Protein AF-A0AB37YLZ2-F1 (afdb_monomer)

Mean predicted aligned error: 8.14 Å

Sequence (79 aa):
MIIDFILDLYIFVMSILFIWLGFKIDTESYKENRMFMSLFSFTGVFPFLLTISYYLFRIFMIGLGAIFLYLLFTGGFEY

Foldseek 3Di:
DVVVVVVLVVLLVQLVVLLVVLVVLVPPVVVVLVVVCVVVVDDDPVSVVVVVVSNVSSCVSNVVSVVSVVCSVVVVVVD

pLDDT: mean 79.72, std 12.26, range [53.31, 93.69]

Solvent-accessible surface area (backbone atoms only — not comparable to full-atom values): 4307 Å² total; per-residue (Å²): 107,74,66,56,52,51,50,50,53,48,51,49,53,50,18,52,49,31,32,48,49,26,56,49,49,61,64,54,50,53,57,50,45,52,56,49,47,64,75,56,68,79,83,65,73,55,68,58,54,51,54,51,50,50,55,52,50,29,53,47,31,32,49,50,14,51,49,47,46,51,31,64,77,69,53,67,76,79,121

Secondary structure (DSSP, 8-state):
-HHHHHHHHHHHHHHHHHHHHHHHHHHHHHHHHHHHHHHTTTS-SHHHHHHHHHHHHHHHHHHHHHHHHH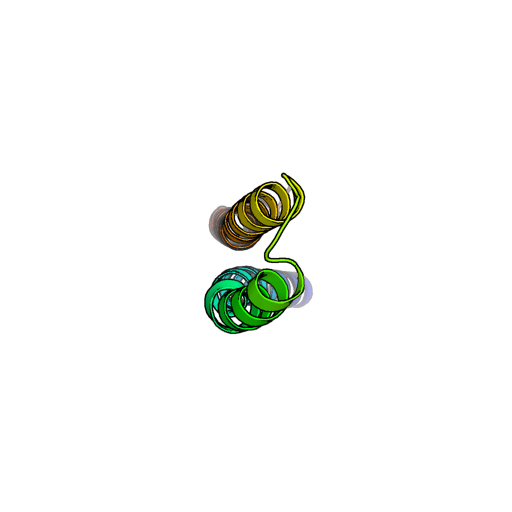HHHHTTT--

Organism: NCBI:txid1890302

Nearest PDB structures (foldseek):
  6grj-assembly1_D  TM=7.275E-01  e=5.706E+00  Aeromonas hydrophila
  7a0g-assembly1_JJJ  TM=4.699E-01  e=6.077E+00  Serratia marcescens

Radius of gyration: 17.6 Å; Cα contacts (8 Å, |Δi|>4): 44; chains: 1; bounding box: 40×14×49 Å

Structure (mmCIF, N/CA/C/O backbone):
data_AF-A0AB37YLZ2-F1
#
_ent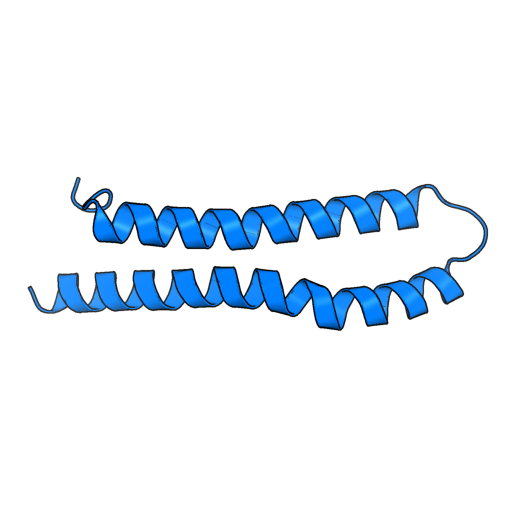ry.id   AF-A0AB37YLZ2-F1
#
loop_
_atom_site.group_PDB
_atom_site.id
_atom_site.type_symbol
_atom_site.label_atom_id
_atom_site.label_alt_id
_atom_site.label_comp_id
_atom_site.label_asym_id
_atom_site.label_entity_id
_atom_site.label_seq_id
_atom_site.pdbx_PDB_ins_code
_atom_site.Cartn_x
_atom_site.Cartn_y
_atom_site.Cartn_z
_atom_site.occupancy
_atom_site.B_iso_or_equiv
_atom_site.auth_seq_id
_atom_site.auth_comp_id
_atom_site.auth_asym_id
_atom_site.auth_atom_id
_atom_site.pdbx_PDB_model_num
ATOM 1 N N . MET A 1 1 ? 15.929 7.590 -21.785 1.00 70.00 1 MET A N 1
ATOM 2 C CA . MET A 1 1 ? 16.487 6.268 -21.423 1.00 70.00 1 MET A CA 1
ATOM 3 C C . MET A 1 1 ? 16.883 6.184 -19.949 1.00 70.00 1 MET A C 1
ATOM 5 O O . MET A 1 1 ? 16.243 5.440 -19.230 1.00 70.00 1 MET A O 1
ATOM 9 N N . ILE A 1 2 ? 17.889 6.932 -19.459 1.00 83.38 2 ILE A N 1
ATOM 10 C CA . ILE A 1 2 ? 18.257 6.893 -18.020 1.00 83.38 2 ILE A CA 1
A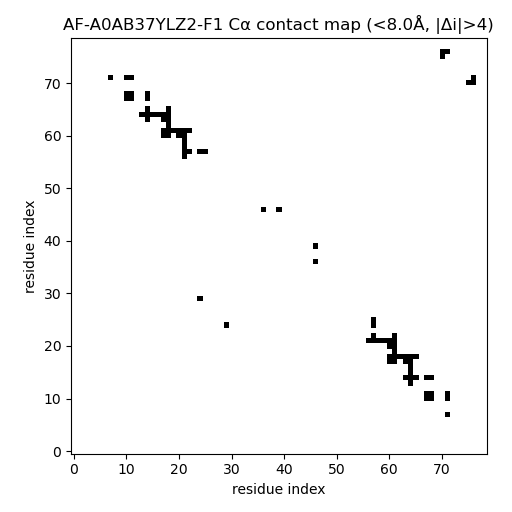TOM 11 C C . ILE A 1 2 ? 17.165 7.512 -17.133 1.00 83.38 2 ILE A C 1
ATOM 13 O O . ILE A 1 2 ? 16.863 6.976 -16.075 1.00 83.38 2 ILE A O 1
ATOM 17 N N . ILE A 1 3 ? 16.568 8.627 -17.566 1.00 83.31 3 ILE A N 1
ATOM 18 C CA . ILE A 1 3 ? 15.506 9.319 -16.818 1.00 83.31 3 ILE A CA 1
ATOM 19 C C . ILE A 1 3 ? 14.254 8.439 -16.717 1.00 83.31 3 ILE A C 1
ATOM 21 O O . ILE A 1 3 ? 13.745 8.263 -15.618 1.00 83.31 3 ILE A O 1
ATOM 25 N N . ASP A 1 4 ? 13.831 7.833 -17.828 1.00 83.69 4 ASP A N 1
ATOM 26 C CA . ASP A 1 4 ? 12.671 6.928 -17.876 1.00 83.69 4 ASP A CA 1
ATOM 27 C C . ASP A 1 4 ? 12.876 5.722 -16.949 1.00 83.69 4 ASP A C 1
ATOM 29 O O . ASP A 1 4 ? 12.048 5.453 -16.089 1.00 83.69 4 ASP A O 1
ATOM 33 N N . PHE A 1 5 ? 14.061 5.101 -16.996 1.00 85.50 5 PHE A N 1
ATOM 34 C CA . PHE A 1 5 ? 14.419 4.008 -16.089 1.00 85.50 5 PHE A CA 1
ATOM 35 C C . PHE A 1 5 ? 14.373 4.408 -14.603 1.00 85.50 5 PHE A C 1
ATOM 37 O O . PHE A 1 5 ? 13.930 3.631 -13.759 1.00 85.50 5 PHE A O 1
ATOM 44 N N . ILE A 1 6 ? 14.833 5.616 -14.255 1.00 89.25 6 ILE A N 1
ATOM 45 C CA . ILE A 1 6 ? 14.770 6.123 -12.874 1.00 89.25 6 ILE A CA 1
ATOM 46 C C . ILE A 1 6 ? 13.315 6.349 -12.446 1.00 89.25 6 ILE A C 1
ATOM 48 O O . ILE A 1 6 ? 12.967 6.084 -11.294 1.00 89.25 6 ILE A O 1
ATOM 52 N N . LEU A 1 7 ? 12.474 6.829 -13.360 1.00 88.25 7 LEU A N 1
ATOM 53 C CA . LEU A 1 7 ? 11.060 7.095 -13.117 1.00 88.25 7 LEU A CA 1
ATOM 54 C C . LEU A 1 7 ? 10.292 5.782 -12.901 1.00 88.25 7 LEU A C 1
ATOM 56 O O . LEU A 1 7 ? 9.565 5.658 -11.916 1.00 88.25 7 LEU A O 1
ATOM 60 N N . ASP A 1 8 ? 10.558 4.767 -13.722 1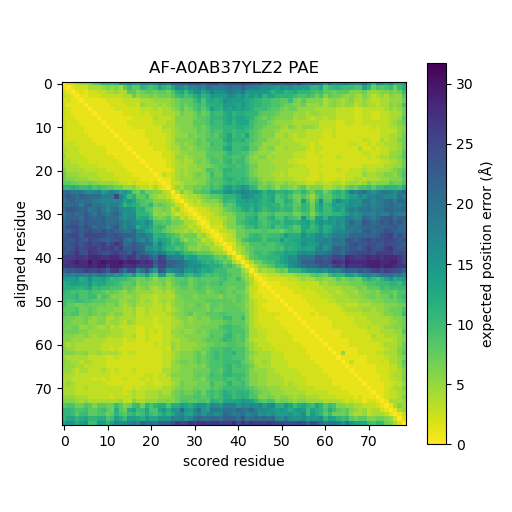.00 88.12 8 ASP A N 1
ATOM 61 C CA . ASP A 1 8 ? 10.007 3.420 -13.558 1.00 88.12 8 ASP A CA 1
ATOM 62 C C . ASP A 1 8 ? 10.451 2.786 -12.238 1.00 88.12 8 ASP A C 1
ATOM 64 O O . ASP A 1 8 ? 9.636 2.255 -11.480 1.00 88.12 8 ASP A O 1
ATOM 68 N N . LEU A 1 9 ? 11.741 2.891 -11.902 1.00 91.00 9 LEU A N 1
ATOM 69 C CA . LEU A 1 9 ? 12.261 2.395 -10.630 1.00 91.00 9 LEU A CA 1
ATOM 70 C C . LEU A 1 9 ? 11.581 3.090 -9.442 1.00 91.00 9 LEU A C 1
ATOM 72 O O . LEU A 1 9 ? 11.235 2.438 -8.455 1.00 91.00 9 LEU A O 1
ATOM 76 N N . TYR A 1 10 ? 11.358 4.400 -9.537 1.00 91.25 10 TYR A N 1
ATOM 77 C CA . TYR A 1 10 ? 10.643 5.159 -8.518 1.00 91.25 10 TYR A CA 1
ATOM 78 C C . TYR A 1 10 ? 9.192 4.685 -8.371 1.00 91.25 10 TYR A C 1
ATOM 80 O O . TYR A 1 10 ? 8.767 4.381 -7.255 1.00 91.25 10 TYR A O 1
ATOM 88 N N . ILE A 1 11 ? 8.446 4.559 -9.473 1.00 90.06 11 ILE A N 1
ATOM 89 C CA . ILE A 1 11 ? 7.057 4.073 -9.457 1.00 90.06 11 ILE A CA 1
ATOM 90 C C . ILE A 1 11 ? 6.997 2.661 -8.870 1.00 90.06 11 ILE A C 1
ATOM 92 O O . ILE A 1 11 ? 6.137 2.374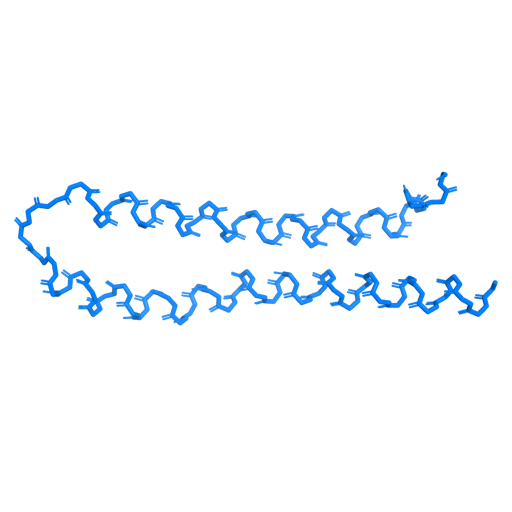 -8.035 1.00 90.06 11 ILE A O 1
ATOM 96 N N . PHE A 1 12 ? 7.932 1.789 -9.240 1.00 92.62 12 PHE A N 1
ATOM 97 C CA . PHE A 1 12 ? 8.020 0.432 -8.716 1.00 92.62 12 PHE A CA 1
ATOM 98 C C . PHE A 1 12 ? 8.221 0.415 -7.195 1.00 92.62 12 PHE A C 1
ATOM 100 O O . PHE A 1 12 ? 7.462 -0.236 -6.471 1.00 92.62 12 PHE A O 1
ATOM 107 N N . VAL A 1 13 ? 9.191 1.184 -6.688 1.00 93.69 13 VAL A N 1
ATOM 108 C CA . VAL A 1 13 ? 9.452 1.296 -5.244 1.00 93.69 13 VAL A CA 1
ATOM 109 C C . VAL A 1 13 ? 8.237 1.867 -4.514 1.00 93.69 13 VAL A C 1
ATOM 111 O O . VAL A 1 13 ? 7.824 1.314 -3.495 1.00 93.69 13 VAL A O 1
ATOM 114 N N . MET A 1 14 ? 7.616 2.922 -5.046 1.00 91.44 14 MET A N 1
ATOM 115 C CA . MET A 1 14 ? 6.416 3.519 -4.453 1.00 91.44 14 MET A CA 1
ATOM 116 C C . MET A 1 14 ? 5.259 2.521 -4.403 1.00 91.44 14 MET A C 1
ATOM 118 O O . MET A 1 14 ? 4.584 2.413 -3.383 1.00 91.44 14 MET A O 1
ATOM 122 N N . SER A 1 15 ? 5.065 1.729 -5.455 1.00 92.06 15 SER A N 1
ATOM 123 C CA . SER A 1 15 ? 4.016 0.709 -5.511 1.00 92.06 15 SER A CA 1
ATOM 124 C C . SER A 1 15 ? 4.194 -0.365 -4.438 1.00 92.06 15 SER A C 1
ATOM 126 O O . SER A 1 15 ? 3.243 -0.716 -3.737 1.00 92.06 15 SER A O 1
ATOM 128 N N . ILE A 1 16 ? 5.428 -0.846 -4.253 1.00 93.25 16 ILE A N 1
ATOM 129 C CA . ILE A 1 16 ? 5.764 -1.795 -3.185 1.00 93.25 16 ILE A CA 1
ATOM 130 C C . ILE A 1 16 ? 5.536 -1.161 -1.811 1.00 93.25 16 ILE A C 1
ATOM 132 O O . ILE A 1 16 ? 4.981 -1.814 -0.929 1.00 93.25 16 ILE A O 1
ATOM 136 N N . LEU A 1 17 ? 5.911 0.109 -1.626 1.00 92.06 17 LEU A N 1
ATOM 137 C CA . LEU A 1 17 ? 5.673 0.832 -0.376 1.00 92.06 17 LEU A CA 1
ATOM 138 C C . LEU A 1 17 ? 4.179 0.963 -0.065 1.00 92.06 17 LEU A C 1
ATOM 140 O O . LEU A 1 17 ? 3.795 0.750 1.081 1.00 92.06 17 LEU A O 1
ATOM 144 N N . PHE A 1 18 ? 3.329 1.249 -1.054 1.00 91.00 18 PHE A N 1
ATOM 145 C CA . PHE A 1 18 ? 1.874 1.303 -0.873 1.00 91.00 18 PHE A CA 1
ATOM 146 C C . PHE A 1 18 ? 1.296 -0.043 -0.428 1.00 91.00 18 PHE A C 1
ATOM 148 O O . PHE A 1 18 ? 0.526 -0.100 0.535 1.00 91.00 18 PHE A O 1
ATOM 155 N N . ILE A 1 19 ? 1.719 -1.133 -1.070 1.00 90.56 19 ILE A N 1
ATOM 156 C CA . ILE A 1 19 ? 1.312 -2.491 -0.695 1.00 90.56 19 ILE A CA 1
ATOM 157 C C . ILE A 1 19 ? 1.786 -2.810 0.726 1.00 90.56 19 ILE A C 1
ATOM 159 O O . ILE A 1 19 ? 0.999 -3.258 1.563 1.00 90.56 19 ILE A O 1
ATOM 163 N N . TRP A 1 20 ? 3.057 -2.539 1.026 1.00 89.56 20 TRP A N 1
ATOM 164 C CA . TRP A 1 20 ? 3.645 -2.787 2.338 1.00 89.56 20 TRP A CA 1
ATOM 165 C C . TRP A 1 20 ? 2.966 -1.975 3.442 1.00 89.56 20 TRP A C 1
ATOM 167 O O . TRP A 1 20 ? 2.658 -2.530 4.493 1.00 89.56 20 TRP A O 1
ATOM 177 N N . LEU A 1 21 ? 2.658 -0.698 3.201 1.00 87.38 21 LEU A N 1
ATOM 178 C CA . LEU A 1 21 ? 1.885 0.136 4.122 1.00 87.38 21 LEU A CA 1
ATOM 179 C C . LEU A 1 21 ? 0.490 -0.444 4.359 1.00 87.38 21 LEU A C 1
ATOM 181 O O . LEU A 1 21 ? 0.072 -0.556 5.509 1.00 87.38 21 LEU A O 1
ATOM 185 N N . GLY A 1 22 ? -0.198 -0.883 3.302 1.00 86.31 22 GLY A N 1
ATOM 186 C CA . GLY A 1 22 ? -1.483 -1.569 3.421 1.00 86.31 22 GLY A CA 1
ATOM 187 C C . GLY A 1 22 ? -1.419 -2.817 4.312 1.00 86.31 22 GLY A C 1
ATOM 188 O O . GLY A 1 22 ? -2.316 -3.040 5.124 1.00 86.31 22 GLY A O 1
ATOM 189 N N . PHE A 1 23 ? -0.341 -3.603 4.228 1.00 84.38 23 PHE A N 1
ATOM 190 C CA . PHE A 1 23 ? -0.109 -4.738 5.131 1.00 84.38 23 PHE A CA 1
ATOM 191 C C . PHE A 1 23 ? 0.283 -4.315 6.551 1.00 84.38 23 PHE A C 1
ATOM 193 O O . PHE A 1 23 ? -0.189 -4.904 7.523 1.00 84.38 23 PHE A O 1
ATOM 200 N N . LYS A 1 24 ? 1.123 -3.287 6.697 1.00 83.44 24 LYS A N 1
ATOM 201 C CA . LYS A 1 24 ? 1.604 -2.806 7.996 1.00 83.44 24 LYS A CA 1
ATOM 202 C C . LYS A 1 24 ? 0.462 -2.263 8.862 1.00 83.44 24 LYS A C 1
ATOM 204 O O . LYS A 1 24 ? 0.413 -2.556 10.058 1.00 83.44 24 LYS A O 1
ATOM 209 N N . ILE A 1 25 ? -0.493 -1.564 8.245 1.00 77.00 25 ILE A N 1
ATOM 210 C CA . ILE A 1 25 ? -1.694 -1.020 8.902 1.00 77.00 25 ILE A CA 1
ATOM 211 C C . ILE A 1 25 ? -2.515 -2.116 9.603 1.00 77.00 25 ILE A C 1
ATOM 213 O O . ILE A 1 25 ? -3.082 -1.867 10.663 1.00 77.00 25 ILE A O 1
ATOM 217 N N . ASP A 1 26 ? -2.526 -3.349 9.087 1.00 66.94 26 ASP A N 1
ATOM 218 C CA . ASP A 1 26 ? -3.231 -4.478 9.715 1.00 66.94 26 ASP A CA 1
ATOM 219 C C . ASP A 1 26 ? -2.685 -4.810 11.115 1.00 66.94 26 ASP A C 1
ATOM 221 O O . ASP A 1 26 ? -3.426 -5.163 12.031 1.00 66.94 26 ASP A O 1
ATOM 225 N N . THR A 1 27 ? -1.370 -4.671 11.303 1.00 61.91 27 THR A N 1
ATOM 226 C CA . THR A 1 27 ? -0.682 -5.198 12.491 1.00 61.91 27 THR A CA 1
ATOM 227 C C . THR A 1 27 ? -0.600 -4.176 13.622 1.00 61.91 27 THR A C 1
ATOM 229 O O . THR A 1 27 ? -0.776 -4.521 14.794 1.00 61.91 27 THR A O 1
ATOM 232 N N . GLU A 1 28 ? -0.328 -2.914 13.287 1.00 66.38 28 GLU A N 1
ATOM 233 C CA . GLU A 1 28 ? -0.161 -1.838 14.273 1.00 66.38 28 GLU A CA 1
ATOM 234 C C . GLU A 1 28 ? -1.516 -1.234 14.671 1.00 66.38 28 GLU A C 1
ATOM 236 O O . GLU A 1 28 ? -1.830 -1.148 15.862 1.00 66.38 28 GLU A O 1
ATOM 241 N N . SER A 1 29 ? -2.384 -0.930 13.701 1.00 62.62 29 SER A N 1
ATOM 242 C CA . SER A 1 29 ? -3.649 -0.241 13.977 1.00 62.62 29 SER A CA 1
ATOM 243 C C . SER A 1 29 ? -4.706 -1.134 14.628 1.00 62.62 29 SER A C 1
ATOM 245 O O . SER A 1 29 ? -5.542 -0.624 15.368 1.00 62.62 29 SER A O 1
ATOM 247 N N . TYR A 1 30 ? -4.678 -2.461 14.442 1.00 63.09 30 TYR A N 1
ATOM 248 C CA . TYR A 1 30 ? -5.569 -3.372 15.181 1.00 63.09 30 TYR A CA 1
ATOM 249 C C . TYR A 1 30 ? -5.233 -3.416 16.684 1.00 63.09 30 TYR A C 1
ATOM 251 O O . TYR A 1 30 ? -6.131 -3.482 17.529 1.00 63.09 30 TYR A O 1
ATOM 259 N N . LYS A 1 31 ? -3.941 -3.334 17.037 1.00 65.06 31 LYS A N 1
ATOM 260 C CA . LYS A 1 31 ? -3.492 -3.256 18.436 1.00 65.06 31 LYS A CA 1
ATOM 261 C C . LYS A 1 31 ? -3.897 -1.934 19.084 1.00 65.06 31 LYS A C 1
ATOM 263 O O . LYS A 1 31 ? -4.445 -1.959 20.185 1.00 65.06 31 LYS A O 1
ATOM 268 N N . GLU A 1 32 ? -3.693 -0.811 18.399 1.00 64.94 32 GLU A N 1
ATOM 269 C CA . GLU A 1 32 ? -4.149 0.495 18.890 1.00 64.94 32 GLU A CA 1
ATOM 270 C C . GLU A 1 32 ? -5.676 0.574 18.972 1.00 64.94 32 GLU A C 1
ATOM 272 O O . GLU A 1 32 ? -6.203 1.035 19.982 1.00 64.94 32 GLU A O 1
ATOM 277 N N . ASN A 1 33 ? -6.407 0.037 17.988 1.00 65.25 33 ASN A N 1
ATOM 278 C CA . ASN A 1 33 ? -7.870 0.011 18.022 1.00 65.25 33 ASN A CA 1
ATOM 279 C C . ASN A 1 33 ? -8.427 -0.822 19.177 1.00 65.25 33 ASN A C 1
ATOM 281 O O . ASN A 1 33 ? -9.476 -0.461 19.691 1.00 65.25 33 ASN A O 1
ATOM 285 N N . ARG A 1 34 ? -7.767 -1.895 19.643 1.00 63.88 34 ARG A N 1
ATOM 286 C CA . ARG A 1 34 ? -8.191 -2.570 20.890 1.00 63.88 34 ARG A CA 1
ATOM 287 C C . ARG A 1 34 ? -8.059 -1.659 22.103 1.00 63.88 34 ARG A C 1
ATOM 289 O O . ARG A 1 34 ? -8.949 -1.644 22.950 1.00 63.88 34 ARG A O 1
ATOM 296 N N . MET A 1 35 ? -6.956 -0.920 22.189 1.00 63.78 35 MET A N 1
ATOM 297 C CA . MET A 1 35 ? -6.704 -0.001 23.297 1.00 63.78 35 MET A CA 1
ATOM 298 C C . MET A 1 35 ? -7.712 1.156 23.273 1.00 63.78 35 MET A C 1
ATOM 300 O O . MET A 1 35 ? -8.321 1.467 24.292 1.00 63.78 35 MET A O 1
ATOM 304 N N . PHE A 1 36 ? -7.988 1.711 22.091 1.00 60.41 36 PHE A N 1
ATOM 305 C CA . PHE A 1 36 ? -9.014 2.731 21.893 1.00 60.41 36 PHE A CA 1
ATOM 306 C C . PHE A 1 36 ? -10.437 2.201 22.099 1.00 60.41 36 PHE A C 1
ATOM 308 O O . PHE A 1 36 ? -11.221 2.858 22.772 1.00 60.41 36 PHE A O 1
ATOM 315 N N . MET A 1 37 ? -10.784 1.007 21.608 1.00 60.56 37 MET A N 1
ATOM 316 C CA . MET A 1 37 ? -12.086 0.374 21.864 1.00 60.56 37 MET A CA 1
ATOM 317 C C . MET A 1 37 ? -12.309 0.129 23.353 1.00 60.56 37 MET A C 1
ATOM 319 O O . MET A 1 37 ? -13.420 0.332 23.824 1.00 60.56 37 MET A O 1
ATOM 323 N N . SER A 1 38 ? -11.266 -0.250 24.100 1.00 61.34 38 SER A N 1
ATOM 324 C CA . SER A 1 38 ? -11.320 -0.355 25.562 1.00 61.34 38 SER A CA 1
ATOM 325 C C . SER A 1 38 ? -11.619 0.996 26.220 1.00 61.34 38 SER A C 1
ATOM 327 O O . SER A 1 38 ? -12.392 1.044 27.174 1.00 61.34 38 SER A O 1
ATOM 329 N N . LEU A 1 39 ? -11.030 2.086 25.716 1.00 60.62 39 LEU A N 1
ATOM 330 C CA . LEU A 1 39 ? -11.226 3.447 26.234 1.00 60.62 39 LEU A CA 1
ATOM 331 C C . LEU A 1 39 ? -12.582 4.056 25.832 1.00 60.62 39 LEU A C 1
ATOM 333 O O . LEU A 1 39 ? -13.155 4.830 26.591 1.00 60.62 39 LEU A O 1
ATOM 337 N N . PHE A 1 40 ? -13.120 3.675 24.673 1.00 60.22 40 PHE A N 1
ATOM 338 C CA . PHE A 1 40 ? -14.404 4.138 24.134 1.00 60.22 40 PHE A CA 1
ATOM 339 C C . PHE A 1 40 ? -15.569 3.161 24.392 1.00 60.22 40 PHE A C 1
ATOM 341 O O . PHE A 1 40 ? -16.641 3.335 23.809 1.00 60.22 40 PHE A O 1
ATOM 348 N N . SER A 1 41 ? -15.377 2.141 25.242 1.00 56.88 41 SER A N 1
ATOM 349 C CA . SER A 1 41 ? -16.212 0.927 25.334 1.00 56.88 41 SER A CA 1
ATOM 350 C C . SER A 1 41 ? -17.665 1.085 25.806 1.00 56.88 41 SER A C 1
ATOM 352 O O . SER A 1 41 ? -18.242 0.097 26.245 1.00 56.88 41 SER A O 1
ATOM 354 N N . PHE A 1 42 ? -18.320 2.245 25.684 1.00 53.31 42 PHE A N 1
ATOM 355 C CA . PHE A 1 42 ? -19.707 2.348 26.152 1.00 53.31 42 PHE A CA 1
ATOM 356 C C . PHE A 1 42 ? -20.786 2.938 25.233 1.00 53.31 42 PHE A C 1
ATOM 358 O O . PHE A 1 42 ? -21.939 2.603 25.486 1.00 53.31 42 PHE A O 1
ATOM 365 N N . THR A 1 43 ? -20.539 3.732 24.176 1.00 59.16 43 THR A N 1
ATOM 366 C CA . THR A 1 43 ? -21.687 4.516 23.627 1.00 59.16 43 THR A CA 1
ATOM 367 C C . THR A 1 43 ? -21.690 4.976 22.154 1.00 59.16 43 THR A C 1
ATOM 369 O O . THR A 1 43 ? -22.425 5.910 21.842 1.00 59.16 43 THR A O 1
ATOM 372 N N . GLY A 1 44 ? -20.997 4.367 21.180 1.00 63.25 44 GLY A N 1
ATOM 373 C CA . GLY A 1 44 ? -21.036 4.941 19.817 1.00 63.25 44 GLY A CA 1
ATOM 374 C C . GLY A 1 44 ? -20.948 3.992 18.630 1.00 63.25 44 GLY A C 1
ATOM 375 O O . GLY A 1 44 ? -20.194 3.033 18.631 1.00 63.25 44 GLY A O 1
ATOM 376 N N . VAL A 1 45 ? -21.642 4.365 17.551 1.00 71.69 45 VAL A N 1
ATOM 377 C CA . VAL A 1 45 ? -21.445 3.896 16.160 1.00 71.69 45 VAL A CA 1
ATOM 378 C C . VAL A 1 45 ? -20.015 4.195 15.655 1.00 71.69 45 VAL A C 1
ATOM 380 O O . VAL A 1 45 ? -19.548 3.642 14.662 1.00 71.69 45 VAL A O 1
ATOM 383 N N . PHE A 1 46 ? -19.286 5.057 16.367 1.00 73.62 46 PHE A N 1
ATOM 384 C CA . PHE A 1 46 ? -17.958 5.551 16.022 1.00 73.62 46 PHE A CA 1
ATOM 385 C C . PHE A 1 46 ? -16.873 4.455 15.900 1.00 73.62 46 PHE A C 1
ATOM 387 O O . PHE A 1 46 ? -16.270 4.377 14.832 1.00 73.62 46 PHE A O 1
ATOM 394 N N . PRO A 1 47 ? -16.649 3.553 16.882 1.00 71.38 47 PRO A N 1
ATOM 395 C CA . PRO A 1 47 ? -15.757 2.399 16.724 1.00 71.38 47 PRO A CA 1
ATOM 396 C C . PRO A 1 47 ? -16.032 1.546 15.476 1.00 71.38 47 PRO A C 1
ATOM 398 O O . PRO A 1 47 ? -15.100 1.063 14.830 1.00 71.38 47 PRO A O 1
ATOM 401 N N . PHE A 1 48 ? -17.305 1.373 15.115 1.00 74.50 48 PHE A N 1
ATOM 402 C CA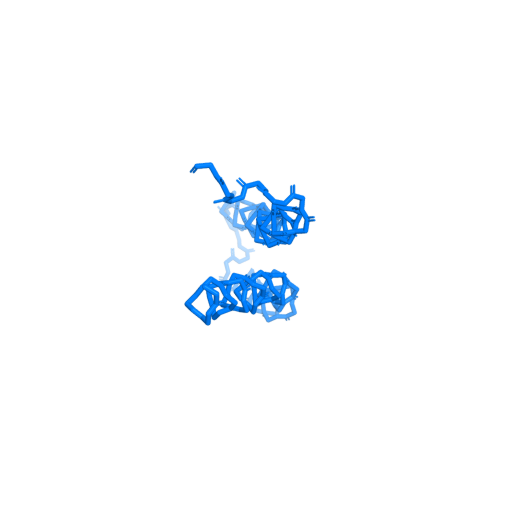 . PHE A 1 48 ? -17.709 0.596 13.944 1.00 74.50 48 PHE A CA 1
ATOM 403 C C . PHE A 1 48 ? -17.358 1.316 12.635 1.00 74.50 48 PHE A C 1
ATOM 405 O O . PHE A 1 48 ? -16.713 0.732 11.765 1.00 74.50 48 PHE A O 1
ATOM 412 N N . LEU A 1 49 ? -17.696 2.605 12.529 1.00 79.88 49 LEU A N 1
ATOM 413 C CA . LEU A 1 49 ? -17.296 3.463 11.406 1.00 79.88 49 LEU A CA 1
ATOM 414 C C . LEU A 1 49 ? -15.774 3.527 11.244 1.00 79.88 49 LEU A C 1
ATOM 416 O O . LEU A 1 49 ? -15.270 3.449 10.123 1.00 79.88 49 LEU A O 1
ATOM 420 N N . LEU A 1 50 ? -15.043 3.630 12.355 1.00 76.69 50 LEU A N 1
ATOM 421 C CA . LEU A 1 50 ? -13.585 3.654 12.363 1.00 76.69 50 LEU A CA 1
ATOM 422 C C . LEU A 1 50 ? -13.023 2.336 11.816 1.00 76.69 50 LEU A C 1
ATOM 424 O O . LEU A 1 50 ? -12.197 2.348 10.909 1.00 76.69 50 LEU A O 1
ATOM 428 N N . THR A 1 51 ? -13.535 1.201 12.299 1.00 77.00 51 THR A N 1
ATOM 429 C CA . THR A 1 51 ? -13.135 -0.138 11.840 1.00 77.00 51 THR A CA 1
ATOM 430 C C . THR A 1 51 ? -13.370 -0.316 10.338 1.00 77.00 51 THR A C 1
ATOM 432 O O . THR A 1 51 ? -12.475 -0.758 9.620 1.00 77.00 51 THR A O 1
ATOM 435 N N . ILE A 1 52 ? -14.545 0.077 9.837 1.00 83.19 52 ILE A N 1
ATOM 436 C CA . ILE A 1 52 ? -14.865 0.024 8.403 1.00 83.19 52 ILE A CA 1
ATOM 437 C C . ILE A 1 52 ? -13.907 0.901 7.596 1.00 83.19 52 ILE A C 1
ATOM 439 O O . ILE A 1 52 ? -13.344 0.441 6.603 1.00 83.19 52 ILE A O 1
ATOM 443 N N . SER A 1 53 ? -13.685 2.140 8.039 1.00 83.69 53 SER A N 1
ATOM 444 C CA . SER A 1 53 ? -12.789 3.084 7.364 1.00 83.69 53 SER A CA 1
ATOM 445 C C . SER A 1 53 ? -11.364 2.533 7.256 1.00 83.69 53 SER A C 1
ATOM 447 O O . SER A 1 53 ? -10.730 2.674 6.213 1.00 83.69 53 SER A O 1
ATOM 449 N N . TYR A 1 54 ? -10.887 1.827 8.287 1.00 80.88 54 TYR A N 1
ATOM 450 C CA . TYR A 1 54 ? -9.592 1.144 8.270 1.00 80.88 54 TYR A CA 1
ATOM 451 C C . TYR A 1 54 ? -9.510 0.050 7.204 1.00 80.88 54 TYR A C 1
ATOM 453 O O . TYR A 1 54 ? -8.551 0.017 6.430 1.00 80.88 54 TYR A O 1
ATOM 461 N N . TYR A 1 55 ? -10.506 -0.837 7.133 1.00 83.62 55 TYR A N 1
ATOM 462 C CA . TYR A 1 55 ? -10.520 -1.897 6.121 1.00 83.62 55 TYR A CA 1
ATOM 463 C C . TYR A 1 55 ? -10.595 -1.331 4.700 1.00 83.62 55 TYR A C 1
ATOM 465 O O . TYR A 1 55 ? -9.874 -1.800 3.819 1.00 83.62 55 TYR A O 1
ATOM 473 N N . LEU A 1 56 ? -11.406 -0.290 4.487 1.00 88.31 56 LEU A N 1
ATOM 474 C CA . LEU A 1 56 ? -11.474 0.423 3.210 1.00 88.31 56 LEU A CA 1
ATOM 475 C C . LEU A 1 56 ? -10.124 1.030 2.829 1.00 88.31 56 LEU A C 1
ATOM 477 O O . LEU A 1 56 ? -9.658 0.820 1.711 1.00 88.31 56 LEU A O 1
ATOM 481 N N . PHE A 1 57 ? -9.467 1.727 3.759 1.00 86.94 57 PHE A N 1
ATOM 482 C CA . PHE A 1 57 ? -8.166 2.338 3.506 1.00 86.94 57 PHE A CA 1
ATOM 483 C C . PHE A 1 57 ? -7.089 1.292 3.193 1.00 86.94 57 PHE A C 1
ATOM 485 O O . PHE A 1 57 ? -6.294 1.474 2.275 1.00 86.94 57 PHE A O 1
ATOM 492 N N . ARG A 1 58 ? -7.099 0.148 3.885 1.00 86.62 58 ARG A N 1
ATOM 493 C CA . ARG A 1 58 ? -6.200 -0.976 3.592 1.00 86.62 58 ARG A CA 1
ATOM 494 C C . ARG A 1 58 ? -6.380 -1.497 2.169 1.00 86.62 58 ARG A C 1
ATOM 496 O O . ARG A 1 58 ? -5.398 -1.618 1.438 1.00 86.62 58 ARG A O 1
ATOM 503 N N . ILE A 1 59 ? -7.616 -1.830 1.793 1.00 90.69 59 ILE A N 1
ATOM 504 C CA . ILE A 1 59 ? -7.924 -2.363 0.458 1.00 90.69 59 ILE A CA 1
ATOM 505 C C . ILE A 1 59 ? -7.519 -1.343 -0.605 1.00 90.69 59 ILE A C 1
ATOM 507 O O . ILE A 1 59 ? -6.919 -1.712 -1.611 1.00 90.69 59 ILE A O 1
ATOM 511 N N . PHE A 1 60 ? -7.779 -0.061 -0.346 1.00 92.44 60 PHE A N 1
ATOM 512 C CA . PHE A 1 60 ? -7.375 1.029 -1.217 1.00 92.44 60 PHE A CA 1
ATOM 513 C C . PHE A 1 60 ? -5.853 1.103 -1.397 1.00 92.44 60 PHE A C 1
ATOM 515 O O . PHE A 1 60 ? -5.392 1.111 -2.531 1.00 92.44 60 PHE A O 1
ATOM 522 N N . MET A 1 61 ? -5.062 1.093 -0.319 1.00 91.06 61 MET A N 1
ATOM 523 C CA . MET A 1 61 ? -3.595 1.187 -0.399 1.00 91.06 61 MET A CA 1
ATOM 524 C C . MET A 1 61 ? -2.977 0.004 -1.155 1.00 91.06 61 MET A C 1
ATOM 526 O O . MET A 1 61 ? -2.118 0.195 -2.016 1.00 91.06 61 MET A O 1
ATOM 530 N N . ILE A 1 62 ? -3.447 -1.217 -0.880 1.00 92.50 62 ILE A N 1
ATOM 531 C CA . ILE A 1 62 ? -2.981 -2.423 -1.581 1.00 92.50 62 ILE A CA 1
ATOM 532 C C . ILE A 1 62 ? -3.396 -2.375 -3.054 1.00 92.50 62 ILE A C 1
ATOM 534 O O . ILE A 1 62 ? -2.573 -2.623 -3.934 1.00 92.50 62 ILE A O 1
ATOM 538 N N . GLY A 1 63 ? -4.657 -2.033 -3.329 1.00 93.00 63 GLY A N 1
ATOM 539 C CA . GLY A 1 63 ? -5.190 -1.938 -4.685 1.00 93.00 63 GLY A CA 1
ATOM 540 C C . GLY A 1 63 ? -4.477 -0.876 -5.518 1.00 93.00 63 GLY A C 1
ATOM 541 O O . GLY A 1 63 ? -4.121 -1.137 -6.660 1.00 93.00 63 GLY A O 1
ATOM 542 N N . LEU A 1 64 ? -4.196 0.288 -4.935 1.00 92.88 64 LEU A N 1
ATOM 543 C CA . LEU A 1 64 ? -3.487 1.381 -5.593 1.00 92.88 64 LEU A CA 1
ATOM 544 C C . LEU A 1 64 ? -2.051 0.982 -5.948 1.00 92.88 64 LEU A C 1
ATOM 546 O O . LEU A 1 64 ? -1.632 1.175 -7.087 1.00 92.88 64 LEU A O 1
ATOM 550 N N . GLY A 1 65 ? -1.323 0.347 -5.025 1.00 92.31 65 GLY A N 1
ATOM 551 C CA . GLY A 1 65 ? 0.005 -0.187 -5.330 1.00 92.31 65 GLY A CA 1
ATOM 552 C C . GLY A 1 65 ? -0.025 -1.285 -6.404 1.00 92.31 65 GLY A C 1
ATOM 553 O O . GLY A 1 65 ? 0.830 -1.307 -7.286 1.00 92.31 65 GLY A O 1
ATOM 554 N N . ALA A 1 66 ? -1.037 -2.158 -6.398 1.00 93.50 66 ALA A N 1
ATOM 555 C CA . ALA A 1 66 ? -1.208 -3.176 -7.436 1.00 93.50 66 ALA A CA 1
ATOM 556 C C . ALA A 1 66 ? -1.523 -2.569 -8.817 1.00 93.50 66 ALA A C 1
ATOM 558 O O . ALA A 1 66 ? -0.976 -3.023 -9.820 1.00 93.50 66 ALA A O 1
ATOM 559 N N . ILE A 1 67 ? -2.359 -1.526 -8.875 1.00 93.50 67 ILE A N 1
ATOM 560 C CA . ILE A 1 67 ? -2.670 -0.795 -10.113 1.00 93.50 67 ILE A CA 1
ATOM 561 C C . ILE A 1 67 ? -1.413 -0.124 -10.664 1.00 93.50 67 ILE A C 1
ATOM 563 O O . ILE A 1 67 ? -1.157 -0.219 -11.860 1.00 93.50 67 ILE A O 1
ATOM 567 N N . PHE A 1 68 ? -0.604 0.513 -9.816 1.00 91.19 68 PHE A N 1
ATOM 568 C CA . PHE A 1 68 ? 0.648 1.115 -10.268 1.00 91.19 68 PHE A CA 1
ATOM 569 C C . PHE A 1 68 ? 1.647 0.082 -10.793 1.00 91.19 68 PHE A C 1
ATOM 571 O O . PHE A 1 68 ? 2.233 0.319 -11.846 1.00 91.19 68 PHE A O 1
ATOM 578 N N . LEU A 1 69 ? 1.782 -1.087 -10.154 1.00 92.75 69 LEU A N 1
ATOM 579 C CA . LEU A 1 69 ? 2.580 -2.185 -10.718 1.00 92.75 69 LEU A CA 1
ATOM 580 C C . LEU A 1 69 ? 2.033 -2.646 -12.070 1.00 92.75 69 LEU A C 1
ATOM 582 O O . LEU A 1 69 ? 2.799 -2.848 -13.007 1.00 92.75 69 LEU A O 1
ATOM 586 N N . TYR A 1 70 ? 0.715 -2.805 -12.184 1.00 92.00 70 TYR A N 1
ATOM 587 C CA . TYR A 1 70 ? 0.084 -3.216 -13.432 1.00 92.00 70 TYR A CA 1
ATOM 588 C C . TYR A 1 70 ? 0.354 -2.214 -14.559 1.00 92.00 70 TYR A C 1
ATOM 590 O O . TYR A 1 70 ? 0.790 -2.612 -15.636 1.00 92.00 70 TYR A O 1
ATOM 598 N N . LEU A 1 71 ? 0.145 -0.921 -14.308 1.00 90.12 71 LEU A N 1
ATOM 599 C CA . LEU A 1 71 ? 0.401 0.140 -15.283 1.00 90.12 71 LEU A CA 1
ATOM 600 C C . LEU A 1 71 ? 1.883 0.211 -15.666 1.00 90.12 71 LEU A C 1
ATOM 602 O O . LEU A 1 71 ? 2.190 0.372 -16.842 1.00 90.12 71 LEU A O 1
ATOM 606 N N . LEU A 1 72 ? 2.788 0.010 -14.705 1.00 89.12 72 LEU A N 1
ATOM 607 C CA . LEU A 1 72 ? 4.228 -0.029 -14.953 1.00 89.12 72 LEU A CA 1
ATOM 608 C C . LEU A 1 72 ? 4.609 -1.179 -15.898 1.00 89.12 72 LEU A C 1
ATOM 610 O O . LEU A 1 72 ? 5.327 -0.968 -16.866 1.00 89.12 72 LEU A O 1
ATOM 614 N N . PHE A 1 73 ? 4.091 -2.389 -15.671 1.00 86.88 73 PHE A N 1
ATOM 615 C CA . PHE A 1 73 ? 4.411 -3.544 -16.521 1.00 86.88 73 PHE A 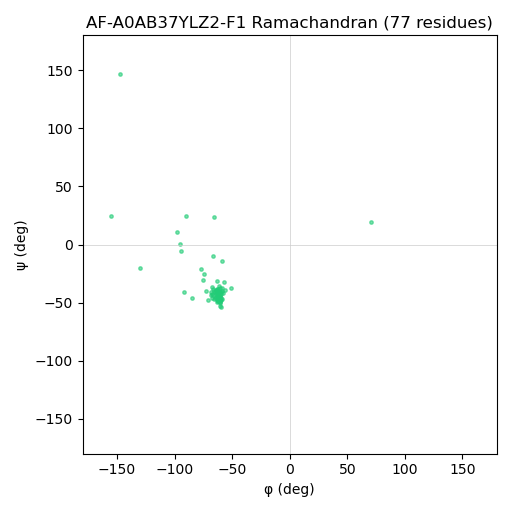CA 1
ATOM 616 C C . PHE A 1 73 ? 3.672 -3.568 -17.863 1.00 86.88 73 PHE A C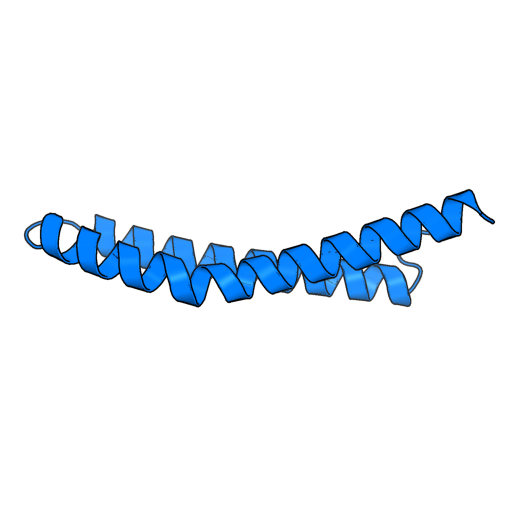 1
ATOM 618 O O . PHE A 1 73 ? 4.110 -4.258 -18.782 1.00 86.88 73 PHE A O 1
ATOM 625 N N . THR A 1 74 ? 2.552 -2.855 -17.987 1.00 88.38 74 THR A N 1
ATOM 626 C CA . THR A 1 74 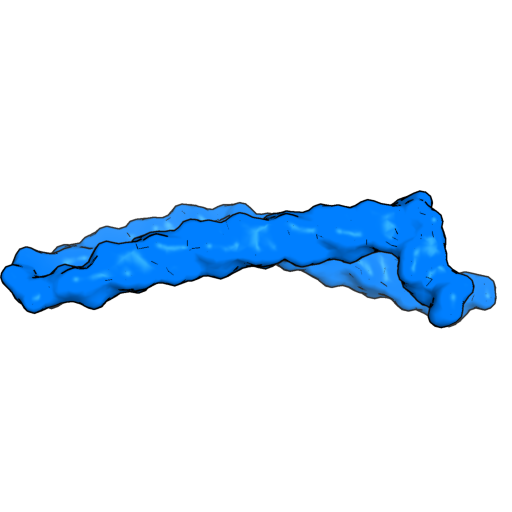? 1.761 -2.798 -19.229 1.00 88.38 74 THR A CA 1
ATOM 627 C C . THR A 1 74 ? 2.086 -1.594 -20.111 1.00 88.38 74 THR A C 1
ATOM 629 O O . THR A 1 74 ? 1.482 -1.456 -21.171 1.00 88.38 74 THR A O 1
ATOM 632 N N . GLY A 1 75 ? 3.028 -0.735 -19.701 1.00 79.12 75 GLY A N 1
ATOM 633 C CA . GLY A 1 75 ? 3.351 0.502 -20.421 1.00 79.12 75 GLY A CA 1
ATOM 634 C C . GLY A 1 75 ? 2.244 1.558 -20.329 1.00 79.12 75 GLY A C 1
ATOM 635 O O . GLY A 1 75 ? 2.184 2.480 -21.134 1.00 79.12 75 GLY A O 1
ATOM 636 N N . GLY A 1 76 ? 1.344 1.453 -19.345 1.00 76.38 76 GLY A N 1
ATOM 637 C CA . GLY A 1 76 ? 0.206 2.363 -19.177 1.00 76.38 76 GLY A CA 1
ATOM 638 C C . GLY A 1 76 ? 0.588 3.806 -18.821 1.00 76.38 76 GLY A C 1
ATOM 639 O O . GLY A 1 76 ? -0.277 4.677 -18.849 1.00 76.38 76 GLY A O 1
ATOM 640 N N . PHE A 1 77 ? 1.858 4.062 -18.495 1.00 71.19 77 PHE A N 1
ATOM 641 C CA . PHE A 1 77 ? 2.400 5.397 -18.228 1.00 71.19 77 PHE A CA 1
ATOM 642 C C . PHE A 1 77 ? 3.051 6.062 -19.455 1.00 71.19 77 PHE A C 1
ATOM 644 O O . PHE A 1 77 ? 3.431 7.224 -19.364 1.00 71.19 77 PHE A O 1
ATOM 651 N N . GLU A 1 78 ? 3.175 5.363 -20.589 1.00 68.12 78 GLU A N 1
ATOM 652 C CA . GLU A 1 78 ? 3.899 5.835 -21.784 1.00 68.12 78 GLU A CA 1
ATOM 653 C C . GLU A 1 78 ? 3.026 6.623 -22.793 1.00 68.12 78 GLU A C 1
ATOM 655 O O . GLU A 1 78 ? 3.358 6.678 -23.977 1.00 68.12 78 GLU A O 1
ATOM 660 N N . TYR A 1 79 ? 1.919 7.241 -22.356 1.00 54.50 79 TYR A N 1
ATOM 661 C CA . TYR A 1 79 ? 1.041 8.068 -23.209 1.00 54.50 79 TYR A CA 1
ATOM 662 C C . TYR A 1 79 ? 1.246 9.574 -23.030 1.00 54.50 79 TYR A C 1
ATOM 664 O O . TYR A 1 79 ? 1.284 10.037 -21.868 1.00 54.50 79 TYR A O 1
#